Protein AF-A0A6I7Q3J6-F1 (afdb_monomer)

Nearest PDB structures (foldseek):
  6s9v-assembly1_A  TM=6.353E-01  e=6.104E-01  Thermoanaerobacterium thermosaccharolyticum DSM 571
  6s9v-assembly2_B  TM=6.280E-01  e=6.499E-01  Thermoanaerobacterium thermosaccharolyticum DSM 571
  6jg0-assembly1_A  TM=3.699E-01  e=3.471E-01  Tequatrovirus T4
  6t9a-assembly1_C  TM=3.714E-01  e=1.888E+00  Ralstonia solanacearum
  1qw2-assembly1_A  TM=5.855E-01  e=9.058E+00  Thermoplasma acidophilum

Secondary structure (DSSP, 8-state):
--SSS-------SS-------TTSSHHHHHHHHHHHTT--HHHHTS-TT-HHHHHHHHHTSBP-STT-S-SB-TT-EEEEEEEETTEEEEEEEETT-SS-EEEEE-TTS-EEE-S----SSS--

Structure (mmCIF, N/CA/C/O backbone):
data_AF-A0A6I7Q3J6-F1
#
_entry.id   AF-A0A6I7Q3J6-F1
#
loop_
_atom_site.group_PDB
_atom_site.id
_atom_site.type_symbol
_atom_site.label_atom_id
_atom_site.label_alt_id
_atom_site.label_comp_id
_atom_site.label_asym_id
_atom_site.label_entity_id
_atom_site.label_seq_id
_atom_site.pdbx_PDB_ins_code
_atom_site.Cartn_x
_atom_site.Cartn_y
_atom_site.Cartn_z
_atom_site.occupancy
_atom_site.B_iso_or_equiv
_atom_site.auth_seq_id
_atom_site.auth_comp_id
_atom_site.auth_asym_id
_atom_site.auth_atom_id
_atom_site.pdbx_PDB_model_num
ATOM 1 N N . MET A 1 1 ? 2.544 11.430 7.047 1.00 74.12 1 MET A N 1
ATOM 2 C CA . MET A 1 1 ? 3.234 10.859 5.872 1.00 74.12 1 MET A CA 1
ATOM 3 C C . MET A 1 1 ? 2.414 11.190 4.639 1.00 74.12 1 MET A C 1
ATOM 5 O O . MET A 1 1 ? 1.200 11.055 4.725 1.00 74.12 1 MET A O 1
ATOM 9 N N . GLY A 1 2 ? 3.021 11.677 3.555 1.00 73.44 2 GLY A N 1
ATOM 10 C CA . GLY A 1 2 ? 2.310 11.881 2.281 1.00 73.44 2 GLY A CA 1
ATOM 11 C C . GLY A 1 2 ? 1.345 13.082 2.191 1.00 73.44 2 GLY A C 1
ATOM 12 O O . GLY A 1 2 ? 0.739 13.310 1.152 1.00 73.44 2 GLY A O 1
ATOM 13 N N . ASN A 1 3 ? 1.146 13.846 3.272 1.00 74.12 3 ASN A N 1
ATOM 14 C CA . ASN A 1 3 ? 0.080 14.851 3.380 1.00 74.12 3 ASN A CA 1
ATOM 15 C C . ASN A 1 3 ? 0.451 16.163 2.663 1.00 74.12 3 ASN A C 1
ATOM 17 O O . ASN A 1 3 ? 0.960 17.088 3.293 1.00 74.12 3 ASN A O 1
ATOM 21 N N . GLY A 1 4 ? 0.189 16.217 1.355 1.00 79.50 4 GLY A N 1
ATOM 22 C CA . GLY A 1 4 ? 0.488 17.357 0.477 1.00 79.50 4 GLY A CA 1
ATOM 23 C C . GLY A 1 4 ? 1.830 17.258 -0.256 1.00 79.50 4 GLY A C 1
ATOM 24 O O . GLY A 1 4 ? 2.098 18.055 -1.149 1.00 79.50 4 GLY A O 1
ATOM 25 N N . GLN A 1 5 ? 2.657 16.265 0.078 1.00 85.56 5 GLN A N 1
ATOM 26 C CA . GLN A 1 5 ? 3.914 15.959 -0.607 1.00 85.56 5 GLN A CA 1
ATOM 27 C C . GLN A 1 5 ? 4.095 14.450 -0.717 1.00 85.56 5 GLN A C 1
ATOM 29 O O . GLN A 1 5 ? 3.709 13.713 0.187 1.00 85.56 5 GLN A O 1
ATOM 34 N N . VAL A 1 6 ? 4.692 13.990 -1.816 1.00 90.44 6 VAL A N 1
ATOM 35 C CA . VAL A 1 6 ? 4.941 12.562 -2.044 1.00 90.44 6 VAL A CA 1
ATOM 36 C C . VAL A 1 6 ? 6.029 12.063 -1.094 1.00 90.44 6 VAL A C 1
ATOM 38 O O . VAL A 1 6 ? 7.151 12.558 -1.130 1.00 90.44 6 VAL A O 1
ATOM 41 N N . GLU A 1 7 ? 5.715 11.032 -0.308 1.00 92.69 7 GLU A N 1
ATOM 42 C CA . GLU A 1 7 ? 6.710 10.266 0.449 1.00 92.69 7 GLU A CA 1
ATOM 43 C C . GLU A 1 7 ? 7.234 9.116 -0.421 1.00 92.69 7 GLU A C 1
ATOM 45 O O . GLU A 1 7 ? 6.441 8.386 -1.021 1.00 92.69 7 GLU A O 1
ATOM 50 N N . ARG A 1 8 ? 8.556 8.924 -0.484 1.00 94.31 8 ARG A N 1
ATOM 51 C CA . ARG A 1 8 ? 9.179 7.805 -1.206 1.00 94.31 8 ARG A CA 1
ATOM 52 C C . ARG A 1 8 ? 10.021 6.972 -0.255 1.00 94.31 8 ARG A C 1
ATOM 54 O O . ARG A 1 8 ? 10.885 7.505 0.430 1.00 94.31 8 ARG A O 1
ATOM 61 N N . LEU A 1 9 ? 9.798 5.661 -0.273 1.00 94.56 9 LEU A N 1
ATOM 62 C CA . LEU A 1 9 ? 10.602 4.691 0.459 1.00 94.56 9 LEU A CA 1
ATOM 63 C C . LEU A 1 9 ? 11.236 3.719 -0.531 1.00 94.56 9 LEU A C 1
ATOM 65 O O . LEU A 1 9 ? 10.537 3.134 -1.358 1.00 94.56 9 LEU A O 1
ATOM 69 N N . ALA A 1 10 ? 12.552 3.557 -0.438 1.00 94.81 10 ALA A N 1
ATOM 70 C CA . ALA A 1 10 ? 13.280 2.518 -1.149 1.00 94.81 10 ALA A CA 1
ATOM 71 C C . ALA A 1 10 ? 13.456 1.310 -0.225 1.00 94.81 10 ALA A C 1
ATOM 73 O O . ALA A 1 10 ? 13.752 1.472 0.959 1.00 94.81 10 ALA A O 1
ATOM 74 N N . PHE A 1 11 ? 13.283 0.112 -0.775 1.00 93.75 11 PHE A N 1
ATOM 75 C CA . PHE A 1 11 ? 13.467 -1.139 -0.050 1.00 93.75 11 PHE A CA 1
ATOM 76 C C . PHE A 1 11 ? 14.707 -1.863 -0.565 1.00 93.75 11 PHE A C 1
ATOM 78 O O . PHE A 1 11 ? 14.985 -1.887 -1.763 1.00 93.75 11 PHE A O 1
ATOM 85 N N . SER A 1 12 ? 15.436 -2.473 0.361 1.00 93.12 12 SER A N 1
ATOM 86 C CA . SER A 1 12 ? 16.466 -3.459 0.061 1.00 93.12 12 SER A CA 1
ATOM 87 C C . SER A 1 12 ? 15.811 -4.788 -0.337 1.00 93.12 12 SER A C 1
ATOM 89 O O . SER A 1 12 ? 14.762 -5.123 0.218 1.00 93.12 12 SER A O 1
ATOM 91 N N . PRO A 1 13 ? 16.418 -5.593 -1.227 1.00 89.88 13 PRO A N 1
ATOM 92 C CA . PRO A 1 13 ? 15.976 -6.970 -1.460 1.00 89.88 13 PRO A CA 1
ATOM 93 C C . PRO A 1 13 ? 16.241 -7.896 -0.259 1.00 89.88 13 PRO A C 1
ATOM 95 O O . PRO A 1 13 ? 15.769 -9.028 -0.237 1.00 89.88 13 PRO A O 1
ATOM 98 N N . TRP A 1 14 ? 17.002 -7.425 0.731 1.00 91.88 14 TRP A N 1
ATOM 99 C CA . TRP A 1 14 ? 17.331 -8.161 1.946 1.00 91.88 14 TRP A CA 1
ATOM 100 C C . TRP A 1 14 ? 16.395 -7.755 3.095 1.00 91.88 14 TRP A C 1
ATOM 102 O O . TRP A 1 14 ? 15.191 -7.564 2.931 1.00 91.88 14 TRP A O 1
ATOM 112 N N . TYR A 1 15 ? 16.950 -7.611 4.294 1.00 94.62 15 TYR A N 1
ATOM 113 C CA . TYR A 1 15 ? 16.213 -7.172 5.463 1.00 94.62 15 TYR A CA 1
ATOM 114 C C . TYR A 1 15 ? 15.919 -5.666 5.420 1.00 94.62 15 TYR A C 1
ATOM 116 O O . TYR A 1 15 ? 16.805 -4.850 5.161 1.00 94.62 15 TYR A O 1
ATOM 124 N N . ASN A 1 16 ? 14.674 -5.303 5.730 1.00 94.88 16 ASN A N 1
ATOM 125 C CA . ASN A 1 16 ? 14.229 -3.923 5.898 1.00 94.88 16 ASN A CA 1
ATOM 126 C C . ASN A 1 16 ? 13.642 -3.765 7.302 1.00 94.88 16 ASN A C 1
ATOM 128 O O . ASN A 1 16 ? 12.784 -4.550 7.702 1.00 94.88 16 ASN A O 1
ATOM 132 N N . ALA A 1 17 ? 14.062 -2.731 8.030 1.00 95.38 17 ALA A N 1
ATOM 133 C CA . ALA A 1 17 ? 13.514 -2.402 9.341 1.00 95.38 17 ALA A CA 1
ATOM 134 C C . ALA A 1 17 ? 12.783 -1.062 9.299 1.00 95.38 17 ALA A C 1
ATOM 136 O O . ALA A 1 17 ? 13.318 -0.065 8.819 1.00 95.38 17 ALA A O 1
ATOM 137 N N . LEU A 1 18 ? 11.575 -1.031 9.862 1.00 93.94 18 LEU A N 1
ATOM 138 C CA . LEU A 1 18 ? 10.788 0.185 10.021 1.00 93.94 18 LEU A CA 1
ATOM 139 C C . LEU A 1 18 ? 10.710 0.553 11.505 1.00 93.94 18 LEU A C 1
ATOM 141 O O . LEU A 1 18 ? 9.937 -0.031 12.263 1.00 93.94 18 LEU A O 1
ATOM 145 N N . ILE A 1 19 ? 11.528 1.519 11.922 1.00 94.62 19 ILE A N 1
ATOM 146 C CA . ILE A 1 19 ? 11.737 1.881 13.331 1.00 94.62 19 ILE A CA 1
ATOM 147 C C . ILE A 1 19 ? 11.208 3.295 13.592 1.00 94.62 19 ILE A C 1
ATOM 149 O O . ILE A 1 19 ? 11.312 4.182 12.751 1.00 94.62 19 ILE A O 1
ATOM 153 N N . GLY A 1 20 ? 10.611 3.515 14.763 1.00 93.69 20 GLY A N 1
ATOM 154 C CA . GLY A 1 20 ? 10.116 4.826 15.181 1.00 93.69 20 GLY A CA 1
ATOM 155 C C . GLY A 1 20 ? 9.137 4.743 16.350 1.00 93.69 20 GLY A C 1
ATOM 156 O O . GLY A 1 20 ? 8.590 3.676 16.637 1.00 93.69 20 GLY A O 1
ATOM 157 N N . GLY A 1 21 ? 8.882 5.876 17.006 1.00 94.31 21 GLY A N 1
ATOM 158 C CA . GLY A 1 21 ? 7.966 5.979 18.148 1.00 94.31 21 GLY A CA 1
ATOM 159 C C . GLY A 1 21 ? 6.491 5.706 17.817 1.00 94.31 21 GLY A C 1
ATOM 160 O O . GLY A 1 21 ? 6.110 5.417 16.678 1.00 94.31 21 GLY A O 1
ATOM 161 N N . ARG A 1 22 ? 5.614 5.778 18.821 1.00 89.69 22 ARG A N 1
ATOM 162 C CA . ARG A 1 22 ? 4.160 5.671 18.608 1.00 89.69 22 ARG A CA 1
ATOM 163 C C . ARG A 1 22 ? 3.680 6.810 17.699 1.00 89.69 22 ARG A C 1
ATOM 165 O O . ARG A 1 22 ? 4.126 7.940 17.832 1.00 89.69 22 ARG A O 1
ATOM 172 N N . GLY A 1 23 ? 2.773 6.504 16.771 1.00 85.69 23 GLY A N 1
ATOM 173 C CA . GLY A 1 23 ? 2.164 7.514 15.896 1.00 85.69 23 GLY A CA 1
ATOM 174 C C . GLY A 1 23 ? 3.035 8.002 14.732 1.00 85.69 23 GLY A C 1
ATOM 175 O O . GLY A 1 23 ? 2.566 8.813 13.946 1.00 85.69 23 GLY A O 1
ATOM 176 N N . THR A 1 24 ? 4.252 7.478 14.540 1.00 89.94 24 THR A N 1
ATOM 177 C CA . THR A 1 24 ? 5.147 7.916 13.447 1.00 89.94 24 THR A CA 1
ATOM 178 C C . THR A 1 24 ? 4.760 7.403 12.051 1.00 89.94 24 THR A C 1
ATOM 180 O O . THR A 1 24 ? 5.484 7.634 11.090 1.00 89.94 24 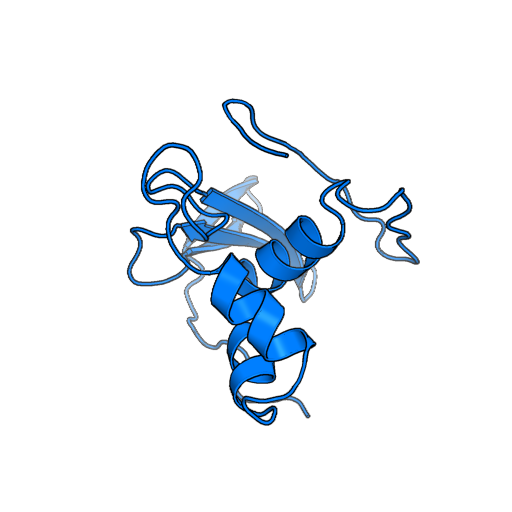THR A O 1
ATOM 183 N N . GLY A 1 25 ? 3.634 6.695 11.911 1.00 89.50 25 GLY A N 1
ATOM 184 C CA . GLY A 1 25 ? 3.152 6.206 10.612 1.00 89.50 25 GLY A CA 1
ATOM 185 C C . GLY A 1 25 ? 3.752 4.874 10.149 1.00 89.50 25 GLY A C 1
ATOM 186 O O . GLY A 1 25 ? 3.633 4.527 8.981 1.00 89.50 25 GLY A O 1
ATOM 187 N N . LYS A 1 26 ? 4.362 4.082 11.041 1.00 94.06 26 LYS A N 1
ATOM 188 C CA . LYS A 1 26 ? 4.896 2.758 10.666 1.00 94.06 26 LYS A CA 1
ATOM 189 C C . LYS A 1 26 ? 3.816 1.839 10.081 1.00 94.06 26 LYS A C 1
ATOM 191 O O . LYS A 1 26 ? 3.954 1.339 8.971 1.00 94.06 26 LYS A O 1
ATOM 196 N N . SER A 1 27 ? 2.700 1.684 10.796 1.00 91.62 27 SER A N 1
ATOM 197 C CA . SER A 1 27 ? 1.561 0.888 10.322 1.00 91.62 27 SER A CA 1
ATOM 198 C C . SER A 1 27 ? 0.943 1.465 9.045 1.00 91.62 27 SER A C 1
ATOM 200 O O . SER A 1 27 ? 0.469 0.700 8.214 1.00 91.62 27 SER A O 1
ATOM 202 N N . THR A 1 28 ? 1.010 2.787 8.836 1.00 92.06 28 THR A N 1
ATOM 203 C CA . THR A 1 28 ? 0.558 3.438 7.593 1.00 92.06 28 THR A CA 1
ATOM 204 C C . THR A 1 28 ? 1.273 2.867 6.371 1.00 92.06 28 THR A C 1
ATOM 206 O O . THR A 1 28 ? 0.602 2.541 5.398 1.00 92.06 28 THR A O 1
ATOM 209 N N . ILE A 1 29 ? 2.597 2.667 6.430 1.00 93.81 29 ILE A N 1
ATOM 210 C CA . ILE A 1 29 ? 3.360 2.052 5.328 1.00 93.81 29 ILE A CA 1
ATOM 211 C C . ILE A 1 29 ? 2.883 0.619 5.080 1.00 93.81 29 ILE A C 1
ATOM 213 O O . ILE A 1 29 ? 2.612 0.244 3.943 1.00 93.81 29 ILE A O 1
ATOM 217 N N . VAL A 1 30 ? 2.728 -0.179 6.141 1.00 93.25 30 VAL A N 1
ATOM 218 C CA . VAL A 1 30 ? 2.307 -1.583 6.009 1.00 93.25 30 VAL A CA 1
ATOM 219 C C . VAL A 1 30 ? 0.898 -1.686 5.414 1.00 93.25 30 VAL A C 1
ATOM 221 O O . VAL A 1 30 ? 0.656 -2.515 4.541 1.00 93.25 30 VAL A O 1
ATOM 224 N N . HIS A 1 31 ? -0.043 -0.842 5.839 1.00 92.94 31 HIS A N 1
ATOM 225 C CA . HIS A 1 31 ? -1.390 -0.830 5.267 1.00 92.94 31 HIS A CA 1
ATOM 226 C C . HIS A 1 31 ? -1.417 -0.295 3.831 1.00 92.94 31 HIS A C 1
ATOM 228 O O . HIS A 1 31 ? -2.164 -0.825 3.013 1.00 92.94 31 HIS A O 1
ATOM 234 N N . ALA A 1 32 ? -0.575 0.686 3.495 1.00 92.38 32 ALA A N 1
ATOM 235 C CA . ALA A 1 32 ? -0.438 1.150 2.120 1.00 92.38 32 ALA A CA 1
ATOM 236 C C . ALA A 1 32 ? 0.048 0.025 1.188 1.00 92.38 32 ALA A C 1
ATOM 238 O O . ALA A 1 32 ? -0.518 -0.179 0.114 1.00 92.38 32 ALA A O 1
ATOM 239 N N . LEU A 1 33 ? 1.034 -0.766 1.633 1.00 93.00 33 LEU A N 1
ATOM 240 C CA . LEU A 1 33 ? 1.480 -1.956 0.905 1.00 93.00 33 LEU A CA 1
ATOM 241 C C . LEU A 1 33 ? 0.361 -2.994 0.760 1.00 93.00 33 LEU A C 1
ATOM 243 O O . LEU A 1 33 ? 0.206 -3.550 -0.323 1.00 93.00 33 LEU A O 1
ATOM 247 N N . ARG A 1 34 ? -0.450 -3.229 1.803 1.00 91.50 34 ARG A N 1
ATOM 248 C CA . ARG A 1 34 ? -1.602 -4.146 1.707 1.00 91.50 34 ARG A CA 1
ATOM 249 C C . ARG A 1 34 ? -2.580 -3.737 0.608 1.00 91.50 34 ARG A C 1
ATOM 251 O O . ARG A 1 34 ? -3.012 -4.612 -0.131 1.00 91.50 34 ARG A O 1
ATOM 258 N N . PHE A 1 35 ? -2.874 -2.445 0.458 1.00 89.75 35 PHE A N 1
ATOM 259 C CA . PHE A 1 35 ? -3.737 -1.965 -0.626 1.00 89.75 35 PHE A CA 1
ATOM 260 C C . PHE A 1 35 ? -3.134 -2.184 -2.006 1.00 89.75 35 PHE A C 1
ATOM 262 O O . PHE A 1 35 ? -3.762 -2.798 -2.866 1.00 89.75 35 PHE A O 1
ATOM 269 N N . ALA A 1 36 ? -1.907 -1.703 -2.215 1.00 90.31 36 ALA A N 1
ATOM 270 C CA . ALA A 1 36 ? -1.261 -1.782 -3.521 1.00 90.31 36 ALA A CA 1
ATOM 271 C C . ALA A 1 36 ? -1.016 -3.229 -3.973 1.00 90.31 36 ALA A C 1
ATOM 273 O O . ALA A 1 36 ? -1.015 -3.504 -5.169 1.00 90.31 36 ALA A O 1
ATOM 274 N N . LEU A 1 37 ? -0.833 -4.148 -3.022 1.00 88.81 37 LEU A N 1
ATOM 275 C CA . LEU A 1 37 ? -0.609 -5.569 -3.278 1.00 88.81 37 LEU A CA 1
ATOM 276 C C . LEU A 1 37 ? -1.881 -6.426 -3.169 1.00 88.81 37 LEU A C 1
ATOM 278 O O . LEU A 1 37 ? -1.764 -7.641 -3.268 1.00 88.81 37 LEU A O 1
ATOM 282 N N . ARG A 1 38 ? -3.067 -5.836 -2.942 1.00 86.06 38 ARG A N 1
ATOM 283 C CA . ARG A 1 38 ? -4.344 -6.567 -2.766 1.00 86.06 38 ARG A CA 1
ATOM 284 C C . ARG A 1 38 ? -4.298 -7.655 -1.683 1.00 86.06 38 ARG A C 1
ATOM 286 O O . ARG A 1 38 ? -4.935 -8.696 -1.785 1.00 86.06 38 ARG A O 1
ATOM 293 N N . ARG A 1 39 ? -3.542 -7.395 -0.615 1.00 88.56 39 ARG A N 1
ATOM 294 C CA . ARG A 1 39 ? -3.405 -8.280 0.558 1.00 88.56 39 ARG A CA 1
ATOM 295 C C . ARG A 1 39 ? -4.339 -7.886 1.701 1.00 88.56 39 ARG A C 1
ATOM 297 O O . ARG A 1 39 ? -4.138 -8.270 2.850 1.00 88.56 39 ARG A O 1
ATOM 304 N N . ASP A 1 40 ? -5.337 -7.063 1.419 1.00 86.88 40 ASP A N 1
ATOM 305 C CA . ASP A 1 40 ? -6.349 -6.636 2.377 1.00 86.88 40 ASP A CA 1
ATOM 306 C C . ASP A 1 40 ? -7.337 -7.758 2.734 1.00 86.88 40 ASP A C 1
ATOM 308 O O . ASP A 1 40 ? -7.797 -7.825 3.876 1.00 86.88 40 ASP A O 1
ATOM 312 N N . GLU A 1 41 ? -7.575 -8.704 1.820 1.00 85.31 41 GLU A N 1
ATOM 313 C CA . GLU A 1 41 ? -8.406 -9.894 2.063 1.00 85.31 41 GLU A CA 1
ATOM 314 C C . GLU A 1 41 ? -7.873 -10.785 3.199 1.00 85.31 41 GLU A C 1
ATOM 316 O O . GLU A 1 41 ? -8.652 -11.426 3.905 1.00 85.31 41 GLU A O 1
ATOM 321 N N . GLU A 1 42 ? -6.558 -10.792 3.441 1.00 88.38 42 GLU A N 1
ATOM 322 C CA . GLU A 1 42 ? -5.939 -11.540 4.545 1.00 88.38 42 GLU A CA 1
ATOM 323 C C . GLU A 1 42 ? -6.477 -11.100 5.908 1.00 88.38 42 GLU A C 1
ATOM 325 O O . GLU A 1 42 ? -6.627 -11.913 6.819 1.00 88.38 42 GLU A O 1
ATOM 330 N N . LEU A 1 43 ? -6.801 -9.812 6.044 1.00 89.62 43 LEU A N 1
ATOM 331 C CA . LEU A 1 43 ? -7.344 -9.257 7.278 1.00 89.62 43 LEU A CA 1
ATOM 332 C C . LEU A 1 43 ? -8.836 -9.545 7.420 1.00 89.62 43 LEU A C 1
ATOM 334 O O . LEU A 1 43 ? -9.308 -9.689 8.542 1.00 89.62 43 LEU A O 1
ATOM 338 N N . VAL A 1 44 ? -9.569 -9.690 6.313 1.00 83.44 44 VAL A N 1
ATOM 339 C CA . VAL A 1 44 ? -10.994 -10.070 6.327 1.00 83.44 44 VAL A CA 1
ATOM 340 C C . VAL A 1 44 ? -11.187 -11.484 6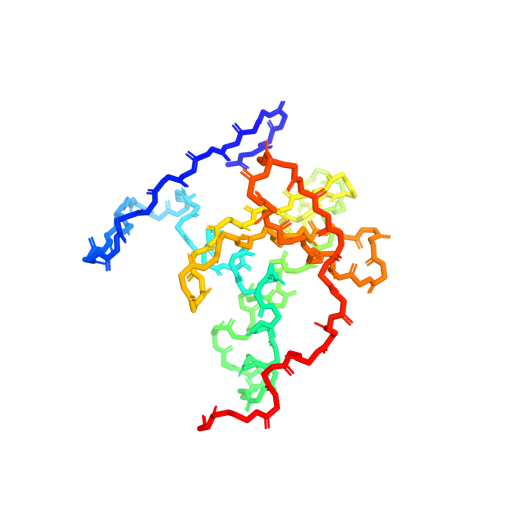.884 1.00 83.44 44 VAL A C 1
ATOM 342 O O . VAL A 1 44 ? -12.203 -11.758 7.518 1.00 83.44 44 VAL A O 1
ATOM 345 N N . ARG A 1 45 ? -10.195 -12.369 6.712 1.00 88.31 45 ARG A N 1
ATOM 346 C CA . ARG A 1 45 ? -10.207 -13.734 7.268 1.00 88.31 45 ARG A CA 1
ATOM 347 C C . ARG A 1 45 ? -10.011 -13.779 8.787 1.00 88.31 45 ARG A C 1
ATOM 349 O O . ARG A 1 45 ? -10.277 -14.810 9.399 1.00 88.31 45 ARG A O 1
ATOM 356 N N . LEU A 1 46 ? -9.545 -12.692 9.404 1.00 91.88 46 LEU A N 1
ATOM 357 C CA . LEU A 1 46 ? -9.418 -12.599 10.857 1.00 91.88 46 LEU A CA 1
ATOM 358 C C . LEU A 1 46 ? -10.779 -12.296 11.505 1.00 91.88 46 LEU A C 1
ATOM 360 O O . LEU A 1 46 ? -11.613 -11.635 10.881 1.00 91.88 46 LEU A O 1
ATOM 364 N N . PRO A 1 47 ? -11.002 -12.697 12.770 1.00 93.81 47 PRO A N 1
ATOM 365 C CA . PRO A 1 47 ? -12.174 -12.269 13.530 1.00 93.81 47 PRO A CA 1
ATOM 366 C C . PRO A 1 47 ? -12.321 -10.742 13.548 1.00 93.81 47 PRO A C 1
ATOM 368 O O . PRO A 1 47 ? -11.328 -10.020 13.591 1.00 93.81 47 PRO A O 1
ATOM 371 N N . GLU A 1 48 ? -13.554 -10.237 13.582 1.00 89.31 48 GLU A N 1
ATOM 372 C CA . GLU A 1 48 ? -13.832 -8.789 13.659 1.00 89.31 48 GLU A CA 1
ATOM 373 C C . GLU A 1 48 ? -13.247 -8.125 14.908 1.00 89.31 48 GLU A C 1
ATOM 375 O O . GLU A 1 48 ? -12.915 -6.946 14.893 1.00 89.31 48 GLU A O 1
ATOM 380 N N . THR A 1 49 ? -13.060 -8.896 15.977 1.00 92.06 49 THR A N 1
ATOM 381 C CA . THR A 1 49 ? -12.431 -8.444 17.221 1.00 92.06 49 THR A CA 1
ATOM 382 C C . THR A 1 49 ? -10.904 -8.423 17.154 1.00 92.06 49 THR A C 1
ATOM 384 O O . THR A 1 49 ? -10.261 -7.920 18.077 1.00 92.06 49 THR A O 1
ATOM 387 N N . ALA A 1 50 ? -10.296 -8.951 16.085 1.00 94.56 50 ALA A N 1
ATOM 388 C CA . ALA A 1 50 ? -8.851 -8.971 15.934 1.00 94.56 50 ALA A CA 1
ATOM 389 C C . ALA A 1 50 ? -8.320 -7.552 15.708 1.00 94.56 50 ALA A C 1
ATOM 391 O O . ALA A 1 50 ? -8.683 -6.864 14.753 1.00 94.56 50 ALA A O 1
ATOM 392 N N . GLU A 1 51 ? -7.402 -7.134 16.574 1.00 92.62 51 GLU A N 1
ATOM 393 C CA . GLU A 1 51 ? -6.811 -5.795 16.566 1.00 92.62 51 GLU A CA 1
ATOM 394 C C . GLU A 1 51 ? -6.244 -5.376 15.189 1.00 92.62 51 GLU A C 1
ATOM 396 O O . GLU A 1 51 ? -6.598 -4.285 14.731 1.00 92.62 51 GLU A O 1
ATOM 401 N N . PRO A 1 52 ? -5.518 -6.239 14.439 1.00 91.31 52 PRO A N 1
ATOM 402 C CA . PRO A 1 52 ? -5.021 -5.884 13.108 1.00 91.31 52 PRO A CA 1
ATOM 403 C C . PRO A 1 52 ? -6.129 -5.590 12.089 1.00 91.31 52 PRO A C 1
ATOM 405 O O . PRO A 1 52 ? -5.967 -4.704 11.244 1.00 91.31 52 PRO A O 1
ATOM 408 N N . ARG A 1 53 ? -7.255 -6.317 12.165 1.00 92.75 53 ARG A N 1
ATOM 409 C CA . ARG A 1 53 ? -8.423 -6.086 11.306 1.00 92.75 53 ARG A CA 1
ATOM 410 C C . ARG A 1 53 ? -9.080 -4.761 11.673 1.00 92.75 53 ARG A C 1
ATOM 412 O O . ARG A 1 53 ? -9.253 -3.922 10.797 1.00 92.75 53 ARG A O 1
ATOM 419 N N . THR A 1 54 ? -9.323 -4.518 12.960 1.00 91.62 54 THR A N 1
ATOM 420 C CA . THR A 1 54 ? -9.897 -3.259 13.461 1.00 91.62 54 THR A CA 1
ATOM 421 C C . THR A 1 54 ? -9.061 -2.037 13.073 1.00 91.62 54 THR A C 1
ATOM 423 O O . THR A 1 54 ? -9.603 -1.034 12.598 1.00 91.62 54 THR A O 1
ATOM 426 N N . GLN A 1 55 ? -7.732 -2.102 13.227 1.00 90.81 55 GLN A N 1
ATOM 427 C CA . GLN A 1 55 ? -6.837 -1.017 12.815 1.00 90.81 55 GLN A CA 1
ATOM 428 C C . GLN A 1 55 ? -6.930 -0.744 11.315 1.00 90.81 55 GLN A C 1
ATOM 430 O O . GLN A 1 55 ? -7.024 0.413 10.899 1.00 90.81 55 GLN A O 1
ATOM 435 N N . PHE A 1 56 ? -6.928 -1.800 10.502 1.00 91.62 56 PHE A N 1
ATOM 436 C CA . PHE A 1 56 ? -7.029 -1.665 9.057 1.00 91.62 56 PHE A CA 1
ATOM 437 C C . PHE A 1 56 ? -8.400 -1.150 8.607 1.00 91.62 56 PHE A C 1
ATOM 439 O O . PHE A 1 56 ? -8.466 -0.271 7.749 1.00 91.62 56 PHE A O 1
ATOM 446 N N . ASP A 1 57 ? -9.485 -1.617 9.225 1.00 90.56 57 ASP A N 1
ATOM 447 C CA . ASP A 1 57 ? -10.846 -1.148 8.961 1.00 90.56 57 ASP A CA 1
ATOM 448 C C . ASP A 1 57 ? -11.020 0.340 9.276 1.00 90.56 57 ASP A C 1
ATOM 450 O O . ASP A 1 57 ? -11.767 1.034 8.584 1.00 90.56 57 ASP A O 1
ATOM 454 N N . ARG A 1 58 ? -10.317 0.854 10.291 1.00 89.50 58 ARG A N 1
ATOM 455 C CA . ARG A 1 58 ? -10.248 2.294 10.560 1.00 89.50 58 ARG A CA 1
ATOM 456 C C . ARG A 1 58 ? -9.379 3.008 9.529 1.00 89.50 58 ARG A C 1
ATOM 458 O O . ARG A 1 58 ? -9.790 4.040 9.010 1.00 89.50 58 ARG A O 1
ATOM 465 N N . PHE A 1 59 ? -8.204 2.462 9.217 1.00 89.88 59 PHE A N 1
ATOM 466 C CA . PHE A 1 59 ? -7.262 3.046 8.260 1.00 89.88 59 PHE A CA 1
ATOM 467 C C . PHE A 1 59 ? -7.879 3.222 6.868 1.00 89.88 59 PHE A C 1
ATOM 469 O O . PHE A 1 59 ? -7.716 4.279 6.263 1.00 89.88 59 PHE A O 1
ATOM 476 N N . ARG A 1 60 ? -8.628 2.222 6.383 1.00 88.75 60 ARG A N 1
ATOM 477 C CA . ARG A 1 60 ? -9.199 2.191 5.027 1.00 88.75 60 ARG A CA 1
ATOM 478 C C . ARG A 1 60 ? -10.330 3.178 4.767 1.00 88.75 60 ARG A C 1
ATOM 480 O O . ARG A 1 60 ? -10.794 3.286 3.637 1.00 88.75 60 ARG A O 1
ATOM 487 N N . ARG A 1 61 ? -10.807 3.873 5.799 1.00 88.56 61 ARG A N 1
ATOM 488 C CA . ARG A 1 61 ? -11.891 4.844 5.658 1.00 88.56 61 ARG A CA 1
ATOM 489 C C . ARG A 1 61 ? -11.352 6.169 5.110 1.00 88.56 61 ARG A C 1
ATOM 491 O O . ARG A 1 61 ? -10.282 6.612 5.547 1.00 88.56 61 ARG A O 1
ATOM 498 N N . PRO A 1 62 ? -12.101 6.828 4.208 1.00 86.44 62 PRO A N 1
ATOM 499 C CA . PRO A 1 62 ? -11.814 8.201 3.829 1.00 86.44 62 PRO A CA 1
ATOM 500 C C . PRO A 1 62 ? -11.916 9.122 5.053 1.00 86.44 62 PRO A C 1
ATOM 502 O O . PRO A 1 62 ? -12.856 9.007 5.843 1.00 86.44 62 PRO A O 1
AT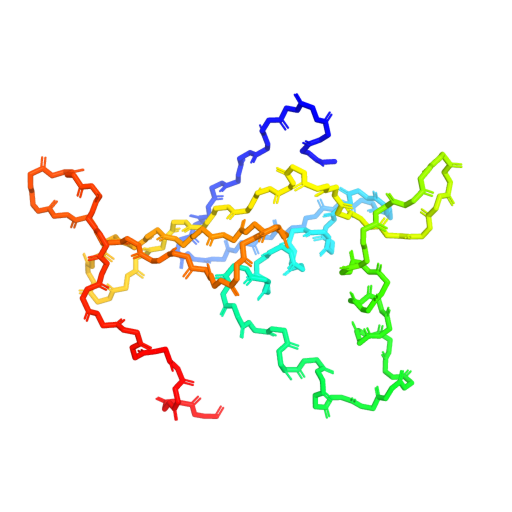OM 505 N N . VAL A 1 63 ? -10.974 10.049 5.204 1.00 85.19 63 VAL A N 1
ATOM 506 C CA . VAL A 1 63 ? -10.993 11.076 6.249 1.00 85.19 63 VAL A CA 1
ATOM 507 C C . VAL A 1 63 ? -12.164 12.020 5.990 1.00 85.19 63 VAL A C 1
ATOM 509 O O . VAL A 1 63 ? -12.203 12.707 4.971 1.00 85.19 63 VAL A O 1
ATOM 512 N N . LYS A 1 64 ? -13.100 12.107 6.940 1.00 76.88 64 LYS A N 1
ATOM 513 C CA . LYS A 1 64 ? -14.226 13.052 6.885 1.00 76.88 64 LYS A CA 1
ATOM 514 C C . LYS A 1 64 ? -13.974 14.252 7.799 1.00 76.88 64 LYS A C 1
ATOM 516 O O . LYS A 1 64 ? -14.144 14.160 9.010 1.00 76.88 64 LYS A O 1
ATOM 521 N N . GLY A 1 65 ? -13.597 15.392 7.219 1.00 68.81 65 GLY A N 1
ATOM 522 C CA . GLY A 1 65 ? -13.429 16.656 7.950 1.00 68.81 65 GLY A CA 1
ATOM 523 C C . GLY A 1 65 ? -12.252 16.683 8.939 1.00 68.81 65 GLY A C 1
ATOM 524 O O . GLY A 1 65 ? -11.398 15.795 8.966 1.00 68.81 65 GLY A O 1
ATOM 525 N N . ARG A 1 66 ? -12.173 17.746 9.753 1.00 55.84 66 ARG A N 1
ATOM 526 C CA . ARG A 1 66 ? -11.100 17.936 10.745 1.00 55.84 66 ARG A CA 1
ATOM 527 C C . ARG A 1 66 ? -11.404 17.096 11.991 1.00 55.84 66 ARG A C 1
ATOM 529 O O . ARG A 1 66 ? -12.277 17.456 12.767 1.00 55.84 66 ARG A O 1
ATOM 536 N N . GLY A 1 67 ? -10.681 15.988 12.168 1.00 60.19 67 GLY A N 1
ATOM 537 C CA . GLY A 1 67 ? -10.858 15.059 13.296 1.00 60.19 67 GLY A CA 1
ATOM 538 C C . GLY A 1 67 ? -11.656 13.792 12.974 1.00 60.19 67 GLY A C 1
ATOM 539 O O . GLY A 1 67 ? -11.925 13.011 13.881 1.00 60.19 67 GLY A O 1
ATOM 540 N N . GLY A 1 68 ? -12.025 13.574 11.707 1.00 61.31 68 GLY A N 1
ATOM 541 C CA . GLY A 1 68 ? -12.676 12.338 11.283 1.00 61.31 68 GLY A CA 1
ATOM 542 C C . GLY A 1 68 ? -11.769 11.115 11.412 1.00 61.31 68 GLY A C 1
ATOM 543 O O . GLY A 1 68 ? -10.556 11.196 11.213 1.00 61.31 68 GLY A O 1
ATOM 544 N N . ASP A 1 69 ? -12.380 9.970 11.708 1.00 67.25 69 ASP A N 1
ATOM 545 C CA . ASP A 1 69 ? -11.714 8.673 11.651 1.00 67.25 69 ASP A CA 1
ATOM 546 C C . ASP A 1 69 ? -11.419 8.276 10.200 1.00 67.25 69 ASP A C 1
ATOM 548 O O . ASP A 1 69 ? -12.287 8.368 9.334 1.00 67.25 69 ASP A O 1
ATOM 552 N N . GLY A 1 70 ? -10.196 7.818 9.942 1.00 82.19 70 GLY A N 1
ATOM 553 C CA . GLY A 1 70 ? -9.728 7.466 8.603 1.00 82.19 70 GLY A CA 1
ATOM 554 C C . GLY A 1 70 ? -8.293 7.920 8.377 1.00 82.19 70 GLY A C 1
ATOM 555 O O . GLY A 1 70 ? -7.764 8.730 9.140 1.00 82.19 70 GLY A O 1
ATOM 556 N N . ALA A 1 71 ? -7.649 7.397 7.338 1.00 86.25 71 ALA A N 1
ATOM 557 C CA . ALA A 1 71 ? -6.291 7.805 6.970 1.00 86.25 71 ALA A CA 1
ATOM 558 C C . ALA A 1 71 ? -6.139 8.189 5.493 1.00 86.25 71 ALA A C 1
ATOM 560 O O . ALA A 1 71 ? -5.090 8.707 5.113 1.00 86.25 71 ALA A O 1
ATOM 561 N N . LEU A 1 72 ? -7.163 7.946 4.673 1.00 88.94 72 LEU A N 1
ATOM 562 C CA . LEU A 1 72 ? -7.112 8.135 3.226 1.00 88.94 72 LEU A CA 1
ATOM 563 C C . LEU A 1 72 ? -7.898 9.380 2.821 1.00 88.94 72 LEU A C 1
ATOM 565 O O . LEU A 1 72 ? -8.950 9.666 3.380 1.00 88.94 72 LEU A O 1
ATOM 569 N N . ARG A 1 73 ? -7.404 10.122 1.841 1.00 87.69 73 ARG A N 1
ATOM 570 C CA . ARG A 1 73 ? -8.121 11.224 1.189 1.00 87.69 73 ARG A CA 1
ATOM 571 C C . ARG A 1 73 ? -8.512 10.779 -0.220 1.00 87.69 73 ARG A C 1
ATOM 573 O O . ARG A 1 73 ? -7.937 9.831 -0.746 1.00 87.69 73 ARG A O 1
ATOM 580 N N . ASP A 1 74 ? -9.446 11.478 -0.855 1.00 87.12 74 ASP A N 1
ATOM 581 C CA . ASP A 1 74 ? -9.915 11.112 -2.204 1.00 87.12 74 ASP A CA 1
ATOM 582 C C . ASP A 1 74 ? -8.786 11.115 -3.248 1.00 87.12 74 ASP A C 1
ATOM 584 O O . ASP A 1 74 ? -8.779 10.320 -4.184 1.00 87.12 74 ASP A O 1
ATOM 588 N N . GLU A 1 75 ? -7.781 11.972 -3.058 1.00 88.06 75 GLU A N 1
ATOM 589 C CA . GLU A 1 75 ? -6.592 12.043 -3.912 1.00 88.06 75 GLU A CA 1
ATOM 590 C C . GLU A 1 75 ? -5.542 10.957 -3.650 1.00 88.06 75 GLU A C 1
ATOM 59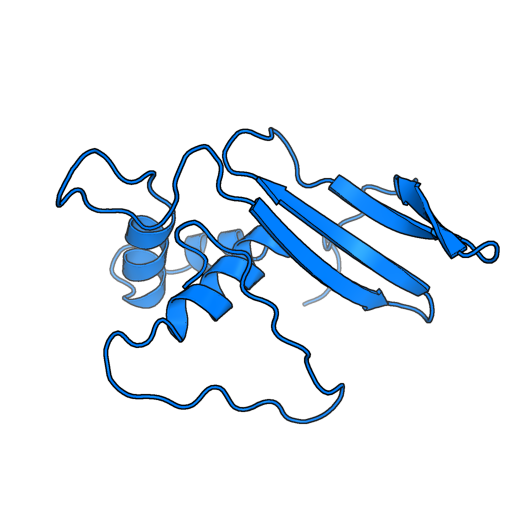2 O O . GLU A 1 75 ? -4.514 10.940 -4.342 1.00 88.06 75 GLU A O 1
ATOM 597 N N . THR A 1 76 ? -5.760 10.092 -2.650 1.00 89.69 76 THR A N 1
ATOM 598 C CA . THR A 1 76 ? -4.678 9.286 -2.095 1.00 89.69 76 THR A CA 1
ATOM 599 C C . THR A 1 76 ? -4.301 8.222 -3.096 1.00 89.69 76 THR A C 1
ATOM 601 O O . THR A 1 76 ? -5.122 7.411 -3.527 1.00 89.69 76 THR A O 1
ATOM 604 N N . ARG A 1 77 ? -3.022 8.245 -3.459 1.00 92.00 77 ARG A N 1
ATOM 605 C CA . ARG A 1 77 ? -2.412 7.337 -4.419 1.00 92.00 77 ARG A CA 1
ATOM 606 C C . ARG A 1 77 ? -1.255 6.624 -3.754 1.00 92.00 77 ARG A C 1
ATOM 608 O O . ARG A 1 77 ? -0.427 7.248 -3.092 1.00 92.00 77 ARG A O 1
ATOM 615 N N . ILE A 1 78 ? -1.191 5.320 -3.964 1.00 93.44 78 ILE A N 1
ATOM 616 C CA . ILE A 1 78 ? -0.103 4.472 -3.500 1.00 93.44 78 ILE A CA 1
ATOM 617 C C . ILE A 1 78 ? 0.497 3.816 -4.731 1.00 93.44 78 ILE A C 1
ATOM 619 O O . ILE A 1 78 ? -0.219 3.228 -5.542 1.00 93.44 78 ILE A O 1
ATOM 623 N N . ARG A 1 79 ? 1.819 3.915 -4.857 1.00 94.56 79 ARG A N 1
ATOM 624 C CA . ARG A 1 79 ? 2.569 3.265 -5.922 1.00 94.56 79 ARG A CA 1
ATOM 625 C C . ARG A 1 79 ? 3.613 2.344 -5.326 1.00 94.56 79 ARG A C 1
ATOM 627 O O . ARG A 1 79 ? 4.390 2.771 -4.474 1.00 94.56 79 ARG A O 1
ATOM 634 N N . VAL A 1 80 ? 3.639 1.105 -5.796 1.00 95.19 80 VAL A N 1
ATOM 635 C CA . VAL A 1 80 ? 4.663 0.125 -5.434 1.00 95.19 80 VAL A CA 1
ATOM 636 C C . VAL A 1 80 ? 5.372 -0.306 -6.700 1.00 95.19 80 VAL A C 1
ATOM 638 O O . VAL A 1 80 ? 4.734 -0.705 -7.664 1.00 95.19 80 VAL A O 1
ATOM 641 N N . GLU A 1 81 ? 6.694 -0.223 -6.694 1.00 94.19 81 GLU A N 1
ATOM 642 C CA . GLU A 1 81 ? 7.537 -0.768 -7.753 1.00 94.19 81 GLU A CA 1
ATOM 643 C C . GLU A 1 81 ? 8.234 -2.005 -7.185 1.00 94.19 81 GLU A C 1
ATOM 645 O O . GLU A 1 81 ? 8.813 -1.947 -6.099 1.00 94.19 81 GLU A O 1
ATOM 650 N N . ARG A 1 82 ? 8.120 -3.144 -7.872 1.00 90.94 82 ARG A N 1
ATOM 651 C CA . ARG A 1 82 ? 8.685 -4.428 -7.440 1.00 90.94 82 ARG A CA 1
ATOM 652 C C . ARG A 1 82 ? 9.335 -5.156 -8.604 1.00 90.94 82 ARG A C 1
ATOM 654 O O . ARG A 1 82 ? 8.905 -5.009 -9.741 1.00 90.94 82 ARG A O 1
ATOM 661 N N . LEU A 1 83 ? 10.319 -5.995 -8.311 1.00 90.44 83 LEU A N 1
ATOM 662 C CA . LEU A 1 83 ? 10.861 -6.947 -9.274 1.00 90.44 83 LEU A CA 1
ATOM 663 C C . LEU A 1 83 ? 10.129 -8.283 -9.111 1.00 90.44 83 LEU A C 1
ATOM 665 O O . LEU A 1 83 ? 10.029 -8.790 -7.994 1.00 90.44 83 LEU A O 1
ATOM 669 N N . ARG A 1 84 ? 9.618 -8.850 -10.204 1.00 85.56 84 ARG A N 1
ATOM 670 C CA . ARG A 1 84 ? 9.012 -10.188 -10.234 1.00 85.56 84 ARG A CA 1
ATOM 671 C C . ARG A 1 84 ? 9.494 -10.908 -11.485 1.00 85.56 84 ARG A C 1
ATOM 673 O O . ARG A 1 84 ? 9.429 -10.331 -12.563 1.00 85.56 84 ARG A O 1
ATOM 680 N N . ASP A 1 85 ? 9.989 -12.133 -11.327 1.00 86.38 85 ASP A N 1
ATOM 681 C CA . ASP A 1 85 ? 10.480 -12.971 -12.432 1.00 86.38 85 ASP A CA 1
ATOM 682 C C . ASP A 1 85 ? 11.526 -12.256 -13.316 1.00 86.38 85 ASP A C 1
ATOM 684 O O . ASP A 1 85 ? 11.597 -12.463 -14.520 1.00 86.38 85 ASP A O 1
ATOM 688 N N . GLY A 1 86 ? 12.329 -11.370 -12.710 1.00 86.25 86 GLY A N 1
ATOM 689 C CA . GLY A 1 86 ? 13.328 -10.548 -13.406 1.00 86.25 86 GLY A CA 1
ATOM 690 C C . GLY A 1 86 ? 12.786 -9.273 -14.061 1.00 86.25 86 GLY A C 1
ATOM 691 O O . GLY A 1 86 ? 13.576 -8.455 -14.526 1.00 86.25 86 GLY A O 1
ATOM 692 N N . PHE A 1 87 ? 11.472 -9.043 -14.036 1.00 87.44 87 PHE A N 1
ATOM 693 C CA . PHE A 1 87 ? 10.834 -7.894 -14.673 1.00 87.44 87 PHE A CA 1
ATOM 694 C C . PHE A 1 87 ? 10.336 -6.862 -13.651 1.00 87.44 87 PHE A C 1
ATOM 696 O O . PHE A 1 87 ? 9.648 -7.219 -12.681 1.00 87.44 87 PHE A O 1
ATOM 703 N N . PRO A 1 88 ? 10.649 -5.567 -13.832 1.00 91.81 88 PRO A N 1
ATOM 704 C CA . PRO A 1 88 ? 10.068 -4.510 -13.022 1.00 91.81 88 PRO A CA 1
ATOM 705 C C . PRO A 1 88 ? 8.566 -4.400 -13.281 1.00 91.81 88 PRO A C 1
ATOM 707 O O . PRO A 1 88 ? 8.118 -4.297 -14.420 1.00 91.81 88 PRO A O 1
ATOM 710 N N . HIS A 1 89 ? 7.802 -4.393 -12.199 1.00 91.88 89 HIS A N 1
ATOM 711 C CA . HIS A 1 89 ? 6.367 -4.173 -12.182 1.00 91.88 89 HIS A CA 1
ATOM 712 C C . HIS A 1 89 ? 6.056 -2.952 -11.332 1.00 91.88 89 HIS A C 1
ATOM 714 O O . HIS A 1 89 ? 6.682 -2.727 -10.292 1.00 91.88 89 HIS A O 1
ATOM 720 N N . ARG A 1 90 ? 5.045 -2.199 -11.738 1.00 93.69 90 ARG A N 1
ATOM 721 C CA . ARG A 1 90 ? 4.551 -1.037 -11.019 1.00 93.69 90 ARG A CA 1
ATOM 722 C C . ARG A 1 90 ? 3.065 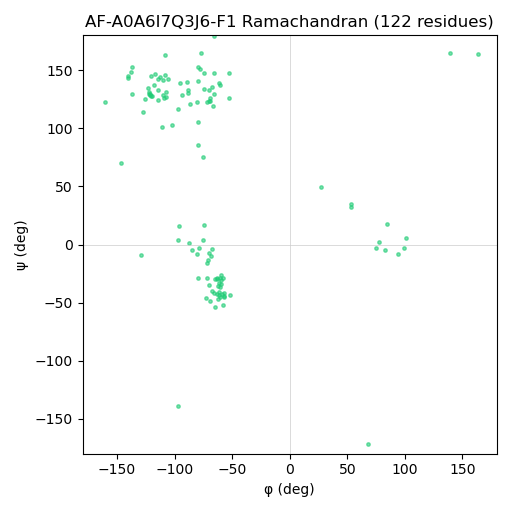-1.199 -10.782 1.00 93.69 90 ARG A C 1
ATOM 724 O O . ARG A 1 90 ? 2.294 -1.425 -11.703 1.00 93.69 90 ARG A O 1
ATOM 731 N N . LEU A 1 91 ? 2.686 -1.101 -9.520 1.00 92.69 91 LEU A N 1
ATOM 732 C CA . LEU A 1 91 ? 1.323 -1.246 -9.055 1.00 92.69 91 LEU A CA 1
ATOM 733 C C . LEU A 1 91 ? 0.828 0.113 -8.601 1.00 92.69 91 LEU A C 1
ATOM 735 O O . LEU A 1 91 ? 1.482 0.768 -7.784 1.00 92.69 91 LEU A O 1
ATOM 739 N N . HIS A 1 92 ? -0.327 0.514 -9.111 1.00 92.12 92 HIS A N 1
ATOM 740 C CA . HIS A 1 92 ? -0.987 1.754 -8.743 1.00 92.12 92 HIS A CA 1
ATOM 741 C C . HIS A 1 92 ? -2.293 1.436 -8.048 1.00 92.12 92 HIS A C 1
ATOM 743 O O . HIS A 1 92 ? -3.158 0.769 -8.605 1.00 92.12 92 HIS A O 1
ATOM 749 N N . TRP A 1 93 ? -2.445 1.960 -6.843 1.00 91.62 93 TRP A N 1
ATOM 750 C CA . TRP A 1 93 ? -3.701 1.949 -6.119 1.00 91.62 93 TRP A CA 1
ATOM 751 C C . TRP A 1 93 ? -4.152 3.386 -5.878 1.00 91.62 93 TRP A C 1
ATOM 753 O O . TRP A 1 93 ? -3.347 4.249 -5.514 1.00 91.62 93 TRP A O 1
ATOM 763 N N . ALA A 1 94 ? -5.442 3.641 -6.064 1.00 89.69 94 ALA A N 1
ATOM 764 C CA . ALA A 1 94 ? -6.073 4.906 -5.727 1.00 89.69 94 ALA A CA 1
ATOM 765 C C . ALA A 1 94 ? -7.456 4.641 -5.138 1.00 89.69 94 ALA A C 1
ATOM 767 O O . ALA A 1 94 ? -8.162 3.751 -5.607 1.00 89.69 94 ALA A O 1
ATOM 768 N N . LEU A 1 95 ? -7.860 5.443 -4.152 1.00 85.19 95 LEU A N 1
ATOM 769 C CA . LEU A 1 95 ? -9.152 5.276 -3.479 1.00 85.19 95 LEU A CA 1
ATOM 770 C C . LEU A 1 95 ? -10.343 5.405 -4.444 1.00 85.19 95 LEU A C 1
ATOM 772 O O . LEU A 1 95 ? -11.335 4.702 -4.296 1.00 85.19 95 LEU A O 1
ATOM 776 N N . ALA A 1 96 ? -10.232 6.297 -5.430 1.00 77.00 96 ALA A N 1
ATOM 777 C CA . ALA A 1 96 ? -11.267 6.544 -6.432 1.00 77.00 96 ALA A CA 1
ATOM 778 C C . ALA A 1 96 ? -11.218 5.583 -7.640 1.00 77.00 96 ALA A C 1
ATOM 780 O O . ALA A 1 96 ? -12.071 5.680 -8.520 1.00 77.00 96 ALA A O 1
ATOM 781 N N . ALA A 1 97 ? -10.219 4.697 -7.728 1.00 77.50 97 ALA A N 1
ATOM 782 C CA . ALA A 1 97 ? -10.092 3.758 -8.841 1.00 77.50 97 ALA A CA 1
ATOM 783 C C . ALA A 1 97 ? -10.843 2.453 -8.542 1.00 77.50 97 ALA A C 1
ATOM 785 O O . ALA A 1 97 ? -10.790 1.949 -7.422 1.00 77.50 97 ALA A O 1
ATOM 786 N N . ALA A 1 98 ? -11.516 1.899 -9.556 1.00 68.25 98 ALA A N 1
ATOM 787 C CA . ALA A 1 98 ? -12.235 0.630 -9.431 1.00 68.25 98 ALA A CA 1
AT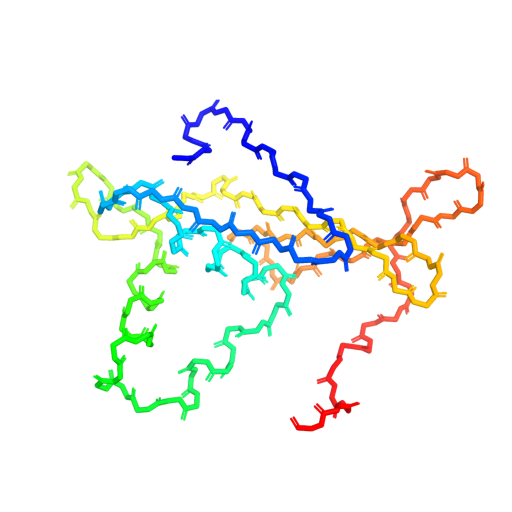OM 788 C C . ALA A 1 98 ? -11.279 -0.550 -9.188 1.00 68.25 98 ALA A C 1
ATOM 790 O O . ALA A 1 98 ? -11.531 -1.374 -8.313 1.00 68.25 98 ALA A O 1
ATOM 791 N N . ASP A 1 99 ? -10.150 -0.574 -9.904 1.00 68.25 99 ASP A N 1
ATOM 792 C CA . ASP A 1 99 ? -9.145 -1.629 -9.816 1.00 68.25 99 ASP A CA 1
ATOM 793 C C . ASP A 1 99 ? -7.721 -1.054 -9.824 1.00 68.25 99 ASP A C 1
ATOM 795 O O . ASP A 1 99 ? -7.476 -0.003 -10.429 1.00 68.25 99 ASP A O 1
ATOM 799 N N . PRO A 1 100 ? -6.761 -1.714 -9.147 1.00 70.12 100 PRO A N 1
ATOM 800 C CA . PRO A 1 100 ? -5.363 -1.331 -9.229 1.00 70.12 100 PRO A CA 1
ATOM 801 C C . PRO A 1 100 ? -4.812 -1.597 -10.633 1.00 70.12 100 PRO A C 1
ATOM 803 O O . PRO A 1 100 ? -5.009 -2.670 -11.203 1.00 70.12 100 PRO A O 1
ATOM 806 N N . VAL A 1 101 ? -4.066 -0.635 -11.168 1.00 80.88 101 VAL A N 1
ATOM 807 C CA . VAL A 1 101 ? -3.401 -0.776 -12.469 1.00 80.88 101 VAL A CA 1
ATOM 808 C C . VAL A 1 101 ? -2.029 -1.400 -12.253 1.00 80.88 101 VAL A C 1
ATOM 810 O O . VAL A 1 101 ? -1.263 -0.939 -11.401 1.00 80.88 101 VAL A O 1
ATOM 813 N N . VAL A 1 102 ? -1.714 -2.438 -13.026 1.00 85.50 102 VAL A N 1
ATOM 814 C CA . VAL A 1 102 ? -0.382 -3.046 -13.060 1.00 85.50 102 VAL A CA 1
ATOM 815 C C . VAL A 1 102 ? 0.276 -2.716 -14.384 1.00 85.50 102 VAL A C 1
ATOM 817 O O . VAL A 1 102 ? -0.273 -2.996 -15.445 1.00 85.50 102 VAL A O 1
ATOM 820 N N . GLU A 1 103 ? 1.473 -2.159 -14.304 1.00 91.38 103 GLU A N 1
ATOM 821 C CA . GLU A 1 103 ? 2.343 -1.914 -15.442 1.00 91.38 103 GLU A CA 1
ATOM 822 C C . GLU A 1 103 ? 3.574 -2.815 -15.340 1.00 91.38 103 GLU A C 1
ATOM 824 O O . GLU A 1 103 ? 4.086 -3.062 -14.242 1.00 91.38 103 GLU A O 1
ATOM 829 N N . GLN A 1 104 ? 4.066 -3.284 -16.478 1.00 91.31 104 GLN A N 1
ATOM 830 C CA . GLN A 1 104 ? 5.368 -3.924 -16.614 1.00 91.31 104 GLN A CA 1
ATOM 831 C C . GLN A 1 104 ? 6.297 -2.976 -17.365 1.00 91.31 104 GLN A C 1
ATOM 833 O O . GLN A 1 104 ? 5.851 -2.218 -18.227 1.00 91.31 104 GLN A O 1
ATOM 838 N N . ARG A 1 105 ? 7.582 -2.987 -17.012 1.00 92.00 105 ARG A N 1
ATOM 839 C CA . ARG A 1 105 ? 8.586 -2.226 -17.749 1.00 92.00 105 ARG A CA 1
ATOM 840 C C . ARG A 1 105 ? 9.118 -3.042 -18.922 1.00 92.00 105 ARG A C 1
ATOM 842 O O . ARG A 1 105 ? 9.682 -4.114 -18.700 1.00 92.00 105 ARG A O 1
ATOM 849 N N . GLU A 1 106 ? 8.965 -2.512 -20.125 1.00 87.12 106 GLU A N 1
ATOM 850 C CA . GLU A 1 106 ? 9.490 -3.091 -21.362 1.00 87.12 106 GLU A CA 1
ATOM 851 C C . GLU A 1 106 ? 11.006 -2.836 -21.509 1.00 87.12 106 GLU A C 1
ATOM 853 O O . GLU A 1 106 ? 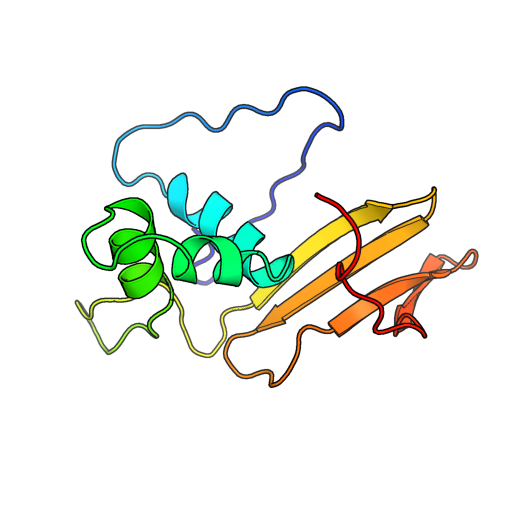11.575 -2.000 -20.790 1.00 87.12 106 GLU A O 1
ATOM 858 N N . PRO A 1 107 ? 11.705 -3.554 -22.412 1.00 85.00 107 PRO A N 1
ATOM 859 C CA . PRO A 1 107 ? 13.138 -3.368 -22.652 1.00 85.00 107 PRO A CA 1
ATOM 860 C C . PRO A 1 107 ? 13.544 -1.952 -23.085 1.00 85.00 107 PRO A C 1
ATOM 862 O O . PRO A 1 107 ? 14.664 -1.531 -22.796 1.00 85.00 107 PRO A O 1
ATOM 865 N N . ASP A 1 108 ? 12.652 -1.216 -23.753 1.00 89.31 108 ASP A N 1
ATOM 866 C CA . ASP A 1 108 ? 12.848 0.195 -24.130 1.00 89.31 108 ASP A CA 1
ATOM 867 C C . ASP A 1 108 ? 12.784 1.155 -22.926 1.00 89.31 108 ASP A C 1
ATOM 869 O O . ASP A 1 108 ? 13.249 2.294 -22.993 1.00 89.31 108 ASP A O 1
ATOM 873 N N . GLY A 1 109 ? 12.303 0.661 -21.785 1.00 86.94 109 GLY A N 1
ATOM 874 C CA . GLY A 1 109 ? 12.205 1.377 -20.530 1.00 86.94 109 GLY A CA 1
ATOM 875 C C . GLY A 1 109 ? 10.823 1.945 -20.229 1.00 86.94 109 GLY A C 1
ATOM 876 O O . GLY A 1 109 ? 10.671 2.485 -19.121 1.00 86.94 109 GLY A O 1
ATOM 877 N N . ASP A 1 110 ? 9.858 1.792 -21.135 1.00 90.94 110 ASP A N 1
ATOM 878 C CA . ASP A 1 110 ? 8.493 2.277 -20.978 1.00 90.94 110 ASP A CA 1
ATOM 879 C C . ASP A 1 110 ? 7.670 1.373 -20.059 1.00 90.94 110 ASP A C 1
ATOM 881 O O . ASP A 1 110 ? 7.916 0.176 -19.912 1.00 90.94 110 ASP A O 1
ATOM 885 N N . TRP A 1 111 ? 6.695 1.980 -19.383 1.00 90.75 111 TRP A N 1
ATOM 886 C CA . TRP A 1 111 ? 5.735 1.267 -18.547 1.00 90.75 111 TRP A CA 1
ATOM 887 C C . TRP A 1 111 ? 4.469 1.032 -19.354 1.00 90.75 111 TRP A C 1
ATOM 889 O O . TRP A 1 111 ? 3.793 1.988 -19.731 1.00 90.75 111 TRP A O 1
ATOM 899 N N . VAL A 1 112 ? 4.140 -0.233 -19.593 1.00 89.62 112 VAL A N 1
ATOM 900 C CA . VAL A 1 112 ? 2.943 -0.630 -20.341 1.00 89.62 112 VAL A CA 1
ATOM 901 C C . VAL A 1 112 ? 2.005 -1.428 -19.441 1.00 89.62 112 VAL A C 1
ATOM 903 O O . VAL A 1 112 ? 2.485 -2.150 -18.561 1.00 89.62 112 VAL A O 1
ATOM 906 N N . PRO A 1 113 ? 0.674 -1.333 -19.618 1.00 88.06 113 PRO A N 1
ATOM 907 C CA . PRO A 1 113 ? -0.264 -2.178 -18.890 1.00 88.06 113 PRO A CA 1
ATOM 908 C C . PRO A 1 113 ? 0.096 -3.659 -19.048 1.00 88.06 113 PRO A C 1
ATOM 910 O O . PRO A 1 113 ? 0.230 -4.159 -20.164 1.00 88.06 113 PRO A O 1
ATOM 913 N N . ALA A 1 114 ? 0.251 -4.370 -17.933 1.00 80.69 114 ALA A N 1
ATOM 914 C CA . ALA A 1 114 ? 0.579 -5.787 -17.968 1.00 80.69 114 ALA A CA 1
ATOM 915 C C . ALA A 1 114 ? -0.623 -6.583 -18.509 1.00 80.69 114 ALA A C 1
ATOM 917 O O . ALA A 1 114 ? -1.729 -6.498 -17.976 1.00 80.69 114 ALA A O 1
ATOM 918 N N . ALA A 1 115 ? -0.404 -7.390 -19.552 1.00 64.50 115 ALA A N 1
ATOM 919 C CA . ALA A 1 115 ? -1.460 -8.099 -20.285 1.00 64.50 115 ALA A CA 1
ATOM 920 C C . ALA A 1 115 ? -2.185 -9.205 -19.484 1.00 64.50 115 ALA A C 1
ATOM 922 O O . ALA A 1 115 ? -3.137 -9.801 -19.985 1.00 64.50 115 ALA A O 1
ATOM 923 N N . SER A 1 116 ? -1.775 -9.495 -18.2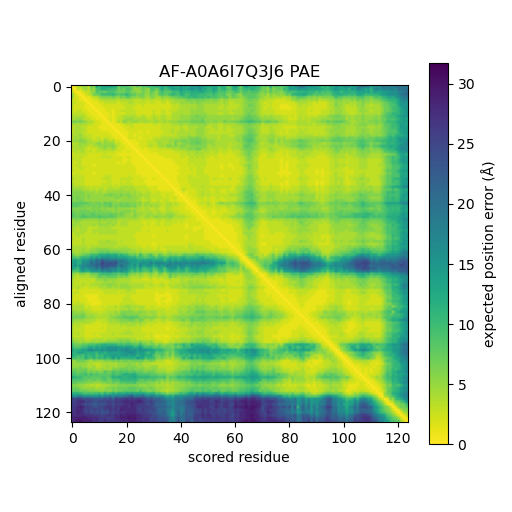43 1.00 54.53 116 SER A N 1
ATOM 924 C CA . SER A 1 116 ? -2.400 -10.533 -17.421 1.00 54.53 116 SER A CA 1
ATOM 925 C C . SER A 1 116 ? -2.811 -10.024 -16.035 1.00 54.53 116 SER A C 1
ATOM 927 O O . SER A 1 116 ? -1.996 -9.723 -15.168 1.00 54.53 116 SER A O 1
ATOM 929 N N . HIS A 1 117 ? -4.127 -10.003 -15.809 1.00 49.44 117 HIS A N 1
ATOM 930 C CA . HIS A 1 117 ? -4.772 -9.838 -14.501 1.00 49.44 117 HIS A CA 1
ATOM 931 C C . HIS A 1 117 ? -4.687 -11.108 -13.630 1.00 49.44 117 HIS A C 1
ATOM 933 O O . HIS A 1 117 ? -5.444 -11.243 -12.669 1.00 49.44 117 HIS A O 1
ATOM 939 N N . THR A 1 118 ? -3.809 -12.069 -13.939 1.00 43.97 118 THR A N 1
ATOM 940 C CA . THR A 1 118 ? -3.627 -13.282 -13.125 1.00 43.97 118 THR A CA 1
ATOM 941 C C . THR A 1 118 ? -2.841 -12.952 -11.859 1.00 43.97 118 THR A C 1
ATOM 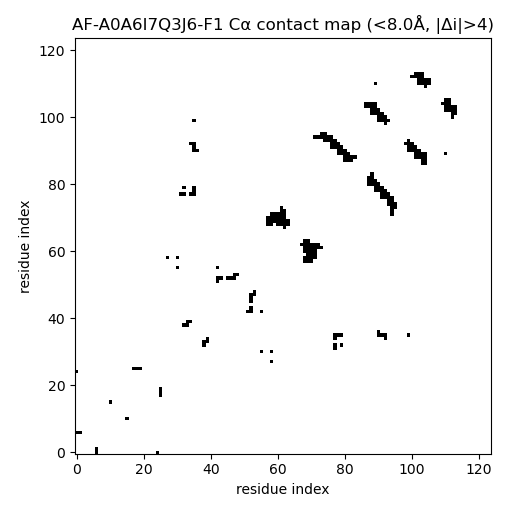943 O O . THR A 1 118 ? -1.649 -13.223 -11.719 1.00 43.97 118 THR A O 1
ATOM 946 N N . TRP A 1 119 ? -3.552 -12.310 -10.943 1.00 51.25 119 TRP A N 1
ATOM 947 C CA . TRP A 1 119 ? -3.177 -12.051 -9.569 1.00 51.25 119 TRP A CA 1
ATOM 948 C C . TRP A 1 119 ? -3.438 -13.296 -8.711 1.00 51.25 119 TRP A C 1
ATOM 950 O O . TRP A 1 119 ? -4.556 -13.806 -8.690 1.00 51.25 119 TRP A O 1
ATOM 960 N N . ASP A 1 120 ? -2.387 -13.790 -8.049 1.00 47.28 120 ASP A N 1
ATOM 961 C CA . ASP A 1 120 ? -2.355 -14.555 -6.787 1.00 47.28 120 ASP A CA 1
ATOM 962 C C . ASP A 1 120 ? -3.579 -15.413 -6.394 1.00 47.28 120 ASP A C 1
ATOM 964 O O . ASP A 1 120 ? -4.019 -15.408 -5.247 1.00 47.28 120 ASP A O 1
ATOM 968 N N . ARG A 1 121 ? -4.097 -16.250 -7.300 1.00 42.12 121 ARG A N 1
ATOM 969 C CA . ARG A 1 121 ? -4.958 -17.387 -6.909 1.00 42.12 121 ARG A CA 1
ATOM 970 C C . ARG A 1 121 ? -4.187 -18.665 -6.588 1.00 42.12 121 ARG A C 1
ATOM 972 O O . ARG A 1 121 ? -4.804 -19.681 -6.288 1.00 42.12 121 ARG A O 1
ATOM 979 N N . ALA A 1 122 ? -2.859 -18.639 -6.651 1.00 34.47 122 ALA A N 1
ATOM 980 C CA . ALA A 1 122 ? -2.062 -19.848 -6.527 1.00 34.47 122 ALA A CA 1
ATOM 981 C C . ALA A 1 122 ? -0.721 -19.605 -5.836 1.00 34.47 122 ALA A C 1
ATOM 983 O O . ALA A 1 122 ? 0.292 -19.709 -6.505 1.00 34.47 122 ALA A O 1
ATOM 984 N N . VAL A 1 123 ? -0.708 -19.330 -4.526 1.00 34.91 123 VAL A N 1
ATOM 985 C CA . VAL A 1 123 ? 0.260 -19.938 -3.590 1.00 34.91 123 VAL A CA 1
ATOM 986 C C . VAL A 1 123 ? -0.270 -19.818 -2.148 1.00 34.91 123 VAL A C 1
ATOM 988 O O . VAL A 1 123 ? -0.497 -18.702 -1.694 1.00 34.91 123 VAL A O 1
ATOM 991 N N . GLY A 1 124 ? -0.413 -20.960 -1.457 1.00 35.75 124 GLY A N 1
ATOM 992 C CA . GLY A 1 124 ? -0.252 -21.131 0.004 1.00 35.75 124 GLY A CA 1
ATOM 993 C C . GLY A 1 124 ? -1.275 -20.503 0.939 1.00 35.75 124 GLY A C 1
ATOM 994 O O . GLY A 1 124 ? -1.004 -19.381 1.412 1.00 35.75 124 GLY A O 1
#

pLDDT: mean 84.22, std 13.88, range [34.47, 95.38]

Radius of gyration: 15.91 Å; Cα contacts (8 Å, |Δi|>4): 137; chains: 1; bounding box: 32×39×43 Å

Mean predicted aligned error: 6.85 Å

Foldseek 3Di:
DCDVHDDDDDDDPDDDDDDDDPPPCSVVVVLLCCQQQVVLVVLVPDPPPDPVVVVSVQALDAADPDPRGYNDHQADKRWDWDADPNWIKIWIDGNPDPDIFIWIQDPVGDTDGDPDPPRPPDDD

Solvent-accessible surface area (backbone atoms only — not comparable to full-atom values): 7968 Å² total; per-residue (Å²): 130,54,84,91,48,91,71,85,85,88,80,61,97,67,87,76,84,89,84,76,67,91,89,70,49,65,66,55,54,56,52,48,49,24,60,44,66,68,50,53,63,67,41,68,76,44,59,82,84,35,64,73,32,47,53,46,63,43,41,74,29,60,47,56,73,95,85,37,73,36,70,34,49,78,84,41,69,43,77,45,76,47,77,53,99,89,37,48,32,38,26,38,28,43,74,80,48,95,67,68,49,49,27,32,49,46,95,92,66,49,77,41,76,49,94,67,87,82,67,87,86,80,79,139

Sequence (124 aa):
MGNGQVERLAFSPWYNALIGGRGTGKSTIVHALRFALRRDEELVRLPETAEPRTQFDRFRRPVKGRGGDGALRDETRIRVERLRDGFPHRLHWALAAADPVVEQREPDGDWVPAASHTWDRAVG